Protein AF-A0AAJ3TV06-F1 (afdb_monomer_lite)

InterPro domains:
  IPR025948 HTH-like domain [PF13276] (5-54)

Sequence (63 aa):
MIVADTITELRQRCGTTYGGRRIRAALLADYDMNVNLKLVRSIMAEHGLHGLPHPPRRIPKLI

Foldseek 3Di:
DVLLVLLVVVCVVVDLADDLVNSCVCCCPVVVDNDDSVVSVVSCVVVVRDHDPPDPDPDDPPD

Organism: NCBI:txid220927

pLDDT: mean 78.13, std 8.58, range [57.41, 90.25]

Structure (mmCIF, N/CA/C/O backbone):
data_AF-A0AAJ3TV06-F1
#
_entry.id   AF-A0AAJ3TV06-F1
#
loop_
_atom_site.group_PDB
_atom_site.id
_atom_site.type_symbol
_atom_site.label_atom_id
_atom_site.label_alt_id
_atom_site.label_comp_id
_atom_site.label_asym_id
_atom_site.label_entity_id
_atom_site.label_seq_id
_atom_site.pdbx_PDB_ins_code
_atom_site.Cartn_x
_atom_site.Cartn_y
_atom_site.Cartn_z
_atom_site.occupancy
_atom_site.B_iso_or_equiv
_atom_site.auth_seq_id
_atom_site.auth_comp_id
_atom_site.auth_asym_id
_atom_site.auth_atom_id
_atom_site.pdbx_PDB_model_num
ATOM 1 N N . MET A 1 1 ? -12.403 5.913 -12.563 1.00 57.41 1 MET A N 1
ATOM 2 C CA . MET A 1 1 ? -10.955 6.237 -12.579 1.00 57.41 1 MET A CA 1
ATOM 3 C C . MET A 1 1 ? -10.230 4.911 -12.725 1.00 57.41 1 MET A C 1
ATOM 5 O O . MET A 1 1 ? -10.277 4.144 -11.780 1.00 57.41 1 MET A O 1
ATOM 9 N N . ILE A 1 2 ? -9.567 4.635 -13.853 1.00 78.56 2 ILE A N 1
ATOM 10 C CA . ILE A 1 2 ? -9.035 3.287 -14.161 1.00 78.56 2 ILE A CA 1
ATOM 11 C C . ILE A 1 2 ? -8.091 2.764 -13.059 1.00 78.56 2 ILE A C 1
ATOM 13 O O . ILE A 1 2 ? -8.180 1.615 -12.653 1.00 78.56 2 ILE A O 1
ATOM 17 N N . VAL A 1 3 ? -7.247 3.636 -12.495 1.00 77.19 3 VAL A N 1
ATOM 18 C CA . VAL A 1 3 ? -6.265 3.264 -11.458 1.00 77.19 3 VAL A CA 1
ATOM 19 C C . VAL A 1 3 ? -6.922 2.778 -10.158 1.00 77.19 3 VAL A C 1
ATOM 21 O O . VAL A 1 3 ? -6.389 1.891 -9.496 1.00 77.19 3 VAL A O 1
ATOM 24 N N . ALA A 1 4 ? -8.069 3.343 -9.773 1.00 78.88 4 ALA A N 1
ATOM 25 C CA . ALA A 1 4 ? -8.768 2.961 -8.546 1.00 78.88 4 ALA A CA 1
ATOM 26 C C . ALA A 1 4 ? -9.409 1.570 -8.666 1.00 78.88 4 ALA A C 1
ATOM 28 O O . ALA A 1 4 ? -9.336 0.760 -7.735 1.00 78.88 4 ALA A O 1
ATOM 29 N N . ASP A 1 5 ? -9.941 1.275 -9.851 1.00 81.88 5 ASP A N 1
ATOM 30 C CA . ASP A 1 5 ? -10.526 -0.021 -10.181 1.00 81.88 5 ASP A CA 1
ATOM 31 C C . ASP A 1 5 ? -9.434 -1.105 -10.163 1.00 81.88 5 ASP A C 1
ATOM 33 O O . ASP A 1 5 ? -9.576 -2.107 -9.462 1.00 81.88 5 ASP A O 1
ATOM 37 N N . THR A 1 6 ? -8.272 -0.841 -10.780 1.00 81.81 6 THR A N 1
ATOM 38 C CA . THR A 1 6 ? -7.117 -1.760 -10.758 1.00 81.81 6 THR A CA 1
ATOM 39 C C . THR A 1 6 ? -6.573 -1.992 -9.346 1.00 81.81 6 THR A C 1
ATOM 41 O O . THR A 1 6 ? -6.205 -3.112 -9.000 1.00 81.81 6 THR A O 1
ATOM 44 N N . ILE A 1 7 ? -6.529 -0.963 -8.489 1.00 79.12 7 ILE A N 1
ATOM 45 C CA . ILE A 1 7 ? -6.096 -1.112 -7.087 1.00 79.12 7 ILE A CA 1
ATOM 46 C C . ILE A 1 7 ? -7.048 -2.031 -6.315 1.00 79.12 7 ILE A C 1
ATOM 48 O O . ILE A 1 7 ? -6.598 -2.872 -5.529 1.00 79.12 7 ILE A O 1
ATOM 52 N N . THR A 1 8 ? -8.351 -1.872 -6.536 1.00 79.56 8 THR A N 1
ATOM 53 C CA . THR A 1 8 ? -9.389 -2.667 -5.873 1.00 79.56 8 THR A CA 1
ATOM 54 C C . THR A 1 8 ? -9.358 -4.113 -6.360 1.00 79.56 8 THR A C 1
ATOM 56 O O . THR A 1 8 ? -9.376 -5.035 -5.543 1.00 79.56 8 THR A O 1
ATOM 59 N N . GLU A 1 9 ? -9.207 -4.320 -7.667 1.00 83.38 9 GLU A N 1
ATOM 60 C CA . GLU A 1 9 ? -9.078 -5.638 -8.290 1.00 83.38 9 GLU A CA 1
ATOM 61 C C . GLU A 1 9 ? -7.811 -6.369 -7.821 1.00 83.38 9 GLU A C 1
ATOM 63 O O . GLU A 1 9 ? -7.875 -7.516 -7.373 1.00 83.38 9 GLU A O 1
ATOM 68 N N . LEU A 1 10 ? -6.659 -5.692 -7.818 1.00 80.25 10 LEU A N 1
ATOM 69 C CA . LEU A 1 10 ? -5.399 -6.264 -7.341 1.00 80.25 10 LEU A CA 1
ATOM 70 C C . LEU A 1 10 ? -5.487 -6.650 -5.858 1.00 80.25 10 LEU A C 1
ATOM 72 O O . LEU A 1 10 ? -4.957 -7.677 -5.432 1.00 80.25 10 LEU A O 1
ATOM 76 N N . ARG A 1 11 ? -6.210 -5.858 -5.061 1.00 76.31 11 ARG A N 1
ATOM 77 C CA . ARG A 1 11 ? -6.467 -6.160 -3.652 1.00 76.31 11 ARG A CA 1
ATOM 78 C C . ARG A 1 11 ? -7.404 -7.357 -3.468 1.00 76.31 11 ARG A C 1
ATOM 80 O O . ARG A 1 11 ? -7.171 -8.146 -2.554 1.00 76.31 11 ARG A O 1
ATOM 87 N N . GLN A 1 12 ? -8.428 -7.511 -4.304 1.00 78.00 12 GLN A N 1
ATOM 88 C CA . GLN A 1 12 ? -9.306 -8.687 -4.287 1.00 78.00 12 GLN A CA 1
ATOM 89 C C . GLN A 1 12 ? -8.542 -9.951 -4.694 1.00 78.00 12 GLN A C 1
ATOM 91 O O . GLN A 1 12 ? -8.645 -10.976 -4.023 1.00 78.00 12 GLN A O 1
ATOM 96 N N . ARG A 1 13 ? -7.704 -9.855 -5.730 1.00 78.44 13 ARG A N 1
ATOM 97 C CA . ARG A 1 13 ? -6.901 -10.966 -6.253 1.00 78.44 13 ARG A CA 1
ATOM 98 C C . ARG A 1 13 ? -5.812 -11.431 -5.283 1.00 78.44 13 ARG A C 1
ATOM 100 O O . ARG A 1 13 ? -5.552 -12.626 -5.184 1.00 78.44 13 ARG A O 1
ATOM 107 N N . CYS A 1 14 ? -5.174 -10.503 -4.568 1.00 66.44 14 CYS A N 1
ATOM 108 C CA . CYS A 1 14 ? -4.062 -10.803 -3.659 1.00 66.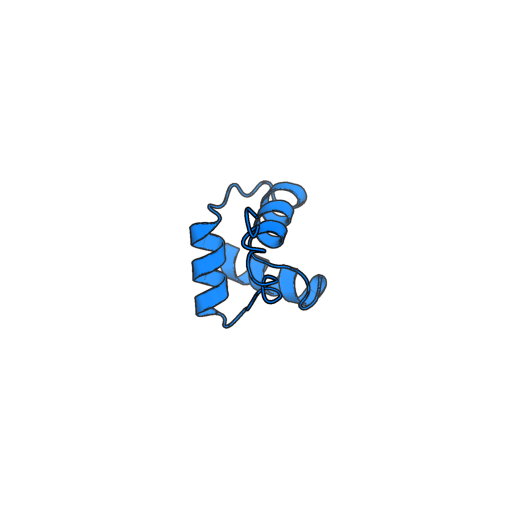44 14 CYS A CA 1
ATOM 109 C C . CYS A 1 14 ? -4.462 -10.918 -2.174 1.00 66.44 14 CYS A C 1
ATOM 111 O O . CYS A 1 14 ? -3.609 -11.210 -1.334 1.00 66.44 14 CYS A O 1
ATOM 113 N N . GLY A 1 15 ? -5.733 -10.683 -1.834 1.00 65.44 15 GLY A N 1
ATOM 114 C CA . GLY A 1 15 ? -6.242 -10.735 -0.464 1.00 65.44 15 GLY A CA 1
ATOM 115 C C . GLY A 1 15 ? -5.826 -9.546 0.416 1.00 65.44 15 GLY A C 1
ATOM 116 O O . GLY A 1 15 ? -5.104 -8.628 0.016 1.00 65.44 15 GLY A O 1
ATOM 117 N N . THR A 1 16 ? -6.282 -9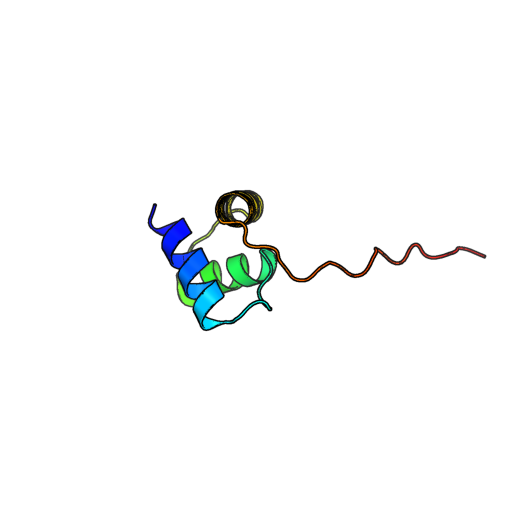.552 1.674 1.00 65.12 16 THR A N 1
ATOM 118 C CA . THR A 1 16 ? -6.104 -8.455 2.653 1.00 65.12 16 THR A CA 1
ATOM 119 C C . THR A 1 16 ? -4.644 -8.126 3.006 1.00 65.12 16 THR A C 1
ATOM 121 O O . THR A 1 16 ? -4.359 -7.146 3.698 1.00 65.12 16 THR A O 1
ATOM 124 N N . THR A 1 17 ? -3.695 -8.907 2.493 1.00 67.31 17 THR A N 1
ATOM 125 C CA . THR A 1 17 ? -2.264 -8.878 2.807 1.00 67.31 17 THR A CA 1
ATOM 126 C C . THR A 1 17 ? -1.487 -7.765 2.086 1.00 67.31 17 THR A C 1
ATOM 128 O O . THR A 1 17 ? -0.323 -7.499 2.412 1.00 67.31 17 THR A O 1
ATOM 131 N N . TYR A 1 18 ? -2.086 -7.099 1.095 1.00 71.00 18 TYR A N 1
ATOM 132 C CA . TYR A 1 18 ? -1.413 -6.079 0.283 1.00 71.00 18 TYR A CA 1
ATOM 133 C C . TYR A 1 18 ? -1.642 -4.660 0.821 1.00 71.00 18 TYR A C 1
ATOM 135 O O . TYR A 1 18 ? -2.680 -4.042 0.604 1.00 71.00 18 TYR A O 1
A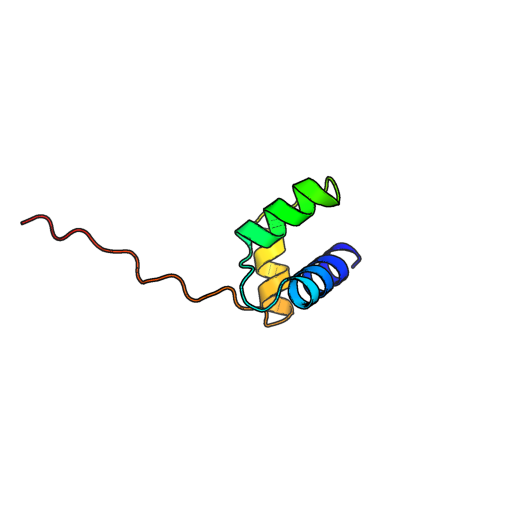TOM 143 N N . GLY A 1 19 ? -0.648 -4.113 1.527 1.00 79.06 19 GLY A N 1
ATOM 144 C CA . GLY A 1 19 ? -0.610 -2.689 1.881 1.00 79.06 19 GLY A CA 1
ATOM 145 C C . GLY A 1 19 ? -0.199 -1.797 0.700 1.00 79.06 19 GLY A C 1
ATOM 146 O O . GLY A 1 19 ? 0.339 -2.282 -0.294 1.00 79.06 19 GLY A O 1
ATOM 147 N N . GLY A 1 20 ? -0.349 -0.474 0.835 1.00 81.56 20 GLY A N 1
ATOM 148 C CA . GLY A 1 20 ? -0.112 0.473 -0.270 1.00 81.56 20 GLY A CA 1
ATOM 149 C C . GLY A 1 20 ? 1.279 0.420 -0.920 1.00 81.56 20 GLY A C 1
ATOM 150 O O . GLY A 1 20 ? 1.416 0.726 -2.098 1.00 81.56 20 GLY A O 1
ATOM 151 N N . ARG A 1 21 ? 2.320 -0.026 -0.198 1.00 83.88 21 ARG A N 1
ATOM 152 C CA . ARG A 1 21 ? 3.655 -0.255 -0.789 1.00 83.88 21 ARG A CA 1
ATOM 153 C C . ARG A 1 21 ? 3.673 -1.434 -1.763 1.00 83.88 21 ARG A C 1
ATOM 155 O O . ARG A 1 21 ? 4.306 -1.330 -2.805 1.00 83.88 21 ARG A O 1
ATOM 162 N N . ARG A 1 22 ? 2.980 -2.526 -1.430 1.00 84.19 22 ARG A N 1
ATOM 163 C CA . ARG A 1 22 ? 2.892 -3.712 -2.291 1.00 84.19 22 ARG A CA 1
ATOM 164 C C . ARG A 1 22 ? 2.005 -3.447 -3.502 1.00 84.19 22 ARG A C 1
ATOM 166 O O . ARG A 1 22 ? 2.375 -3.825 -4.599 1.00 84.19 22 ARG A O 1
ATOM 173 N N . ILE A 1 23 ? 0.906 -2.717 -3.309 1.00 83.81 23 ILE A N 1
ATOM 174 C CA . ILE A 1 23 ? 0.035 -2.276 -4.407 1.00 83.81 23 ILE A CA 1
ATOM 175 C C . ILE A 1 23 ? 0.816 -1.401 -5.391 1.00 83.81 23 ILE A C 1
ATOM 177 O O . ILE A 1 23 ? 0.787 -1.660 -6.584 1.00 83.81 23 ILE A O 1
ATOM 181 N N . ARG A 1 24 ? 1.589 -0.420 -4.903 1.00 87.62 24 ARG A N 1
ATOM 182 C CA . ARG A 1 24 ? 2.453 0.393 -5.773 1.00 87.62 24 ARG A CA 1
ATOM 183 C C . ARG A 1 24 ? 3.479 -0.452 -6.537 1.00 87.62 24 ARG A C 1
ATOM 185 O O 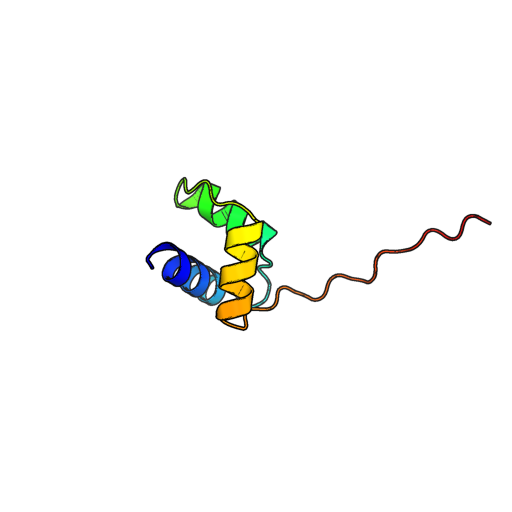. ARG A 1 24 ? 3.717 -0.184 -7.705 1.00 87.62 24 ARG A O 1
ATOM 192 N N . ALA A 1 25 ? 4.097 -1.431 -5.878 1.00 86.12 25 ALA A N 1
ATOM 193 C CA . ALA A 1 25 ? 5.073 -2.304 -6.523 1.00 86.12 25 ALA A CA 1
ATOM 194 C C . ALA A 1 25 ? 4.434 -3.167 -7.623 1.00 86.12 25 ALA A C 1
ATOM 196 O O . ALA A 1 25 ? 5.006 -3.272 -8.697 1.00 86.12 25 ALA A O 1
ATOM 197 N N . ALA A 1 26 ? 3.242 -3.717 -7.382 1.00 85.06 26 ALA A N 1
ATOM 198 C CA . ALA A 1 26 ? 2.510 -4.495 -8.378 1.00 85.06 26 ALA A CA 1
ATOM 199 C C . ALA A 1 26 ? 2.032 -3.628 -9.554 1.00 85.06 26 ALA A C 1
ATOM 201 O O . ALA A 1 26 ? 2.175 -4.015 -10.703 1.00 85.06 26 ALA A O 1
ATOM 202 N N . LEU A 1 27 ? 1.562 -2.403 -9.289 1.00 85.44 27 LEU A N 1
ATOM 203 C CA . LEU A 1 27 ? 1.214 -1.450 -10.351 1.00 85.44 27 LEU A CA 1
ATOM 204 C C . LEU A 1 27 ? 2.412 -1.103 -11.242 1.00 85.44 27 LEU A C 1
ATOM 206 O O . LEU A 1 27 ? 2.251 -0.958 -12.448 1.00 85.44 27 LEU A O 1
ATOM 210 N N . LEU A 1 28 ? 3.608 -0.996 -10.661 1.00 88.25 28 LEU A N 1
ATOM 211 C CA . LEU A 1 28 ? 4.826 -0.760 -11.429 1.00 88.25 28 LEU A CA 1
ATOM 212 C C . LEU A 1 28 ? 5.288 -2.015 -12.186 1.00 88.25 28 LEU A C 1
ATOM 214 O O . LEU A 1 28 ? 5.734 -1.900 -13.316 1.00 88.25 28 LEU A O 1
ATOM 218 N N . ALA A 1 29 ? 5.196 -3.199 -11.578 1.00 86.12 29 ALA A N 1
ATOM 219 C CA . ALA A 1 29 ? 5.705 -4.438 -12.165 1.00 86.12 29 ALA A CA 1
ATOM 220 C C . ALA A 1 29 ? 4.783 -5.025 -13.245 1.00 86.12 29 ALA A C 1
ATOM 222 O O . ALA A 1 29 ? 5.266 -5.453 -14.288 1.00 86.12 29 ALA A O 1
ATOM 223 N N . ASP A 1 30 ? 3.473 -5.039 -12.998 1.00 85.38 30 ASP A N 1
ATOM 224 C CA . ASP A 1 30 ? 2.493 -5.716 -13.855 1.00 85.38 30 ASP A CA 1
ATOM 225 C C . ASP A 1 30 ? 1.868 -4.769 -14.892 1.00 85.38 30 ASP A C 1
ATOM 227 O O . ASP A 1 30 ? 1.423 -5.216 -15.947 1.00 85.38 30 ASP A O 1
ATOM 231 N N . TYR A 1 31 ? 1.827 -3.462 -14.598 1.00 84.00 31 TYR A N 1
ATOM 232 C CA . TYR A 1 31 ? 1.127 -2.461 -15.416 1.00 84.00 31 TYR A CA 1
ATOM 233 C C . TYR A 1 31 ? 2.012 -1.283 -15.862 1.00 84.00 31 TYR A C 1
ATOM 235 O O . TYR A 1 31 ? 1.495 -0.364 -16.495 1.00 84.00 31 TYR A O 1
ATOM 243 N N . ASP A 1 32 ? 3.306 -1.268 -15.511 1.00 85.50 32 ASP A N 1
ATOM 244 C CA . ASP A 1 32 ? 4.254 -0.160 -15.760 1.00 85.50 32 ASP A CA 1
ATOM 245 C C . ASP A 1 32 ? 3.732 1.227 -15.308 1.00 85.50 32 ASP A C 1
ATOM 247 O O . ASP A 1 32 ? 4.111 2.288 -15.806 1.00 85.50 32 ASP A O 1
ATOM 251 N N . MET A 1 33 ? 2.826 1.248 -14.323 1.00 85.50 33 MET A N 1
ATOM 252 C CA . MET A 1 33 ? 2.203 2.477 -13.839 1.00 85.50 33 MET A CA 1
ATOM 253 C C . MET A 1 33 ? 3.033 3.102 -12.718 1.00 85.50 33 MET A C 1
ATOM 255 O O . MET A 1 33 ? 3.001 2.667 -11.560 1.00 85.50 33 MET A O 1
ATOM 259 N N . ASN A 1 34 ? 3.720 4.206 -13.021 1.00 86.31 34 ASN A N 1
ATOM 260 C CA . ASN A 1 34 ? 4.435 4.988 -12.013 1.00 86.31 34 ASN A CA 1
ATOM 261 C C . ASN A 1 34 ? 3.485 5.881 -11.195 1.00 86.31 34 ASN A C 1
ATOM 263 O O . ASN A 1 34 ? 3.342 7.082 -11.430 1.00 86.31 34 ASN A O 1
ATOM 267 N N . VAL A 1 35 ? 2.839 5.283 -10.196 1.00 84.12 35 VAL A N 1
ATOM 268 C CA . VAL A 1 35 ? 1.965 5.996 -9.259 1.00 84.12 35 VAL A CA 1
ATOM 269 C C . VAL A 1 35 ? 2.687 6.376 -7.967 1.00 84.12 35 VAL A C 1
ATOM 271 O O . VAL A 1 35 ? 3.487 5.623 -7.398 1.00 84.12 35 VAL A O 1
ATOM 274 N N . ASN A 1 36 ? 2.359 7.556 -7.438 1.00 90.25 36 ASN A N 1
ATOM 275 C CA . ASN A 1 36 ? 2.852 7.987 -6.135 1.00 90.25 36 ASN A C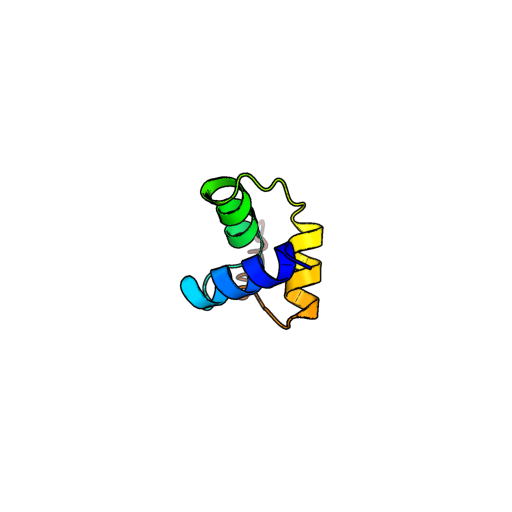A 1
ATOM 276 C C . ASN A 1 36 ? 2.196 7.159 -5.018 1.00 90.25 36 ASN A C 1
ATOM 278 O O . ASN A 1 36 ? 0.982 6.967 -4.989 1.00 90.25 36 ASN A O 1
ATOM 282 N N . LEU A 1 37 ? 2.985 6.747 -4.023 1.00 85.62 37 LEU A N 1
ATOM 283 C CA . LEU A 1 37 ? 2.478 6.049 -2.840 1.00 85.62 37 LEU A CA 1
ATOM 284 C C . LEU A 1 37 ? 1.413 6.863 -2.085 1.00 85.62 37 LEU A C 1
ATOM 286 O O . LEU A 1 37 ? 0.523 6.273 -1.477 1.00 85.62 37 LEU A O 1
ATOM 290 N N . LYS A 1 38 ? 1.490 8.201 -2.111 1.00 88.19 38 LYS A N 1
ATOM 291 C CA . LYS A 1 38 ? 0.450 9.062 -1.524 1.00 88.19 38 LYS A CA 1
ATOM 292 C C . LYS A 1 3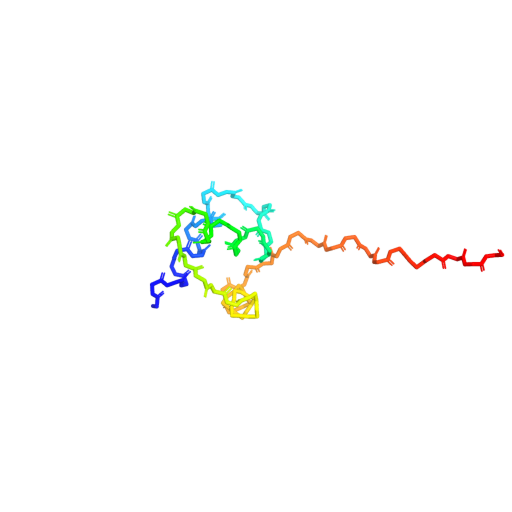8 ? -0.898 8.890 -2.228 1.00 88.19 38 LYS A C 1
ATOM 294 O O . LYS A 1 38 ? -1.900 8.741 -1.543 1.00 88.19 38 LYS A O 1
ATOM 299 N N . LEU A 1 39 ? -0.899 8.846 -3.562 1.00 87.94 39 LEU A N 1
ATOM 300 C CA . LEU A 1 39 ? -2.108 8.639 -4.360 1.00 87.94 39 LEU A CA 1
ATOM 301 C C . LEU A 1 39 ? -2.707 7.259 -4.082 1.00 87.94 39 LEU A C 1
ATOM 303 O O . LEU A 1 39 ? -3.887 7.160 -3.777 1.00 87.94 39 LEU A O 1
ATOM 307 N N . VAL A 1 40 ? -1.870 6.215 -4.068 1.00 85.62 40 VAL A N 1
ATOM 308 C CA . VAL A 1 40 ? -2.302 4.854 -3.705 1.00 85.62 40 VAL A CA 1
ATOM 309 C C . VAL A 1 40 ? -2.945 4.837 -2.317 1.00 85.62 40 VAL A C 1
ATOM 311 O O . VAL A 1 40 ? -3.984 4.219 -2.133 1.00 85.62 40 VAL A O 1
ATOM 314 N N . ARG A 1 41 ? -2.360 5.534 -1.335 1.00 85.25 41 ARG A N 1
ATOM 315 C CA . ARG A 1 41 ? -2.931 5.631 0.018 1.00 85.25 41 ARG A CA 1
ATOM 316 C C . ARG A 1 41 ? -4.242 6.417 0.066 1.00 85.25 41 ARG A C 1
ATOM 318 O O . ARG A 1 41 ? -5.100 6.016 0.839 1.00 85.25 41 ARG A O 1
ATOM 325 N N . SER A 1 42 ? -4.382 7.491 -0.715 1.00 85.69 42 SER A N 1
ATOM 326 C CA . SER A 1 42 ? -5.635 8.260 -0.808 1.00 85.69 42 SER A CA 1
ATOM 327 C C . SER A 1 42 ? -6.752 7.388 -1.361 1.00 85.69 42 SER A C 1
ATOM 329 O O . SER A 1 42 ? -7.755 7.198 -0.691 1.00 85.69 42 SER A O 1
ATOM 331 N N . ILE A 1 43 ? -6.502 6.732 -2.497 1.00 85.94 43 ILE A N 1
ATOM 332 C CA . ILE A 1 43 ? -7.446 5.802 -3.125 1.00 85.94 43 ILE A CA 1
ATOM 333 C C . ILE A 1 43 ? -7.789 4.665 -2.154 1.00 85.94 43 ILE A C 1
ATOM 335 O O . ILE A 1 43 ? -8.952 4.366 -1.918 1.00 85.94 43 ILE A O 1
ATOM 339 N N . MET A 1 44 ? -6.791 4.055 -1.506 1.00 83.94 44 MET A N 1
ATOM 340 C CA . MET A 1 44 ? -7.054 3.029 -0.495 1.00 83.94 44 MET A CA 1
ATOM 341 C C . MET A 1 44 ? -7.928 3.547 0.656 1.00 83.94 44 MET A C 1
ATOM 343 O O . MET A 1 44 ? -8.821 2.829 1.088 1.00 83.94 44 MET A O 1
ATOM 347 N N . ALA A 1 45 ? -7.696 4.766 1.148 1.00 83.38 45 ALA A N 1
ATOM 348 C CA . ALA A 1 45 ? -8.499 5.356 2.216 1.00 83.38 45 ALA A CA 1
ATOM 349 C C . ALA A 1 45 ? -9.937 5.656 1.759 1.00 83.38 45 ALA A C 1
ATOM 351 O O . ALA A 1 45 ? -10.873 5.342 2.489 1.00 83.38 45 ALA A O 1
ATOM 352 N N . GLU A 1 46 ? -10.109 6.192 0.549 1.00 86.06 46 GLU A N 1
ATOM 353 C CA . GLU A 1 46 ? -11.412 6.460 -0.078 1.00 86.06 46 GLU A CA 1
ATOM 354 C C . GLU A 1 46 ? -12.242 5.178 -0.242 1.00 86.06 46 GLU A C 1
ATOM 356 O O . GLU A 1 46 ? -13.446 5.181 -0.003 1.00 86.06 46 GLU A O 1
ATOM 361 N N . HIS A 1 47 ? -11.592 4.059 -0.566 1.00 79.50 47 HIS A N 1
ATOM 362 C CA . HIS A 1 47 ? -12.234 2.750 -0.710 1.00 79.50 47 HIS A CA 1
ATOM 363 C C . HIS A 1 47 ? -12.288 1.926 0.593 1.00 79.50 47 HIS A C 1
ATOM 365 O O . HIS A 1 47 ? -12.630 0.743 0.556 1.00 79.50 47 HIS A O 1
ATOM 371 N N . GLY A 1 48 ? -11.925 2.499 1.749 1.00 78.06 48 GLY A N 1
ATOM 372 C CA . GLY A 1 48 ? -11.920 1.786 3.039 1.00 78.06 48 GLY A CA 1
ATOM 373 C C . GLY A 1 48 ? -10.923 0.618 3.116 1.00 78.06 48 GLY A C 1
ATOM 374 O O . GLY A 1 48 ? -11.027 -0.267 3.969 1.00 78.06 48 GLY A O 1
ATOM 375 N N . LEU A 1 49 ? -9.940 0.583 2.215 1.00 76.19 49 LEU A N 1
ATOM 376 C CA . LEU A 1 49 ? -8.921 -0.453 2.134 1.00 76.19 49 LEU A CA 1
ATOM 377 C C . LEU A 1 49 ? -7.797 -0.153 3.125 1.00 76.19 49 LEU A C 1
ATOM 379 O O . LEU A 1 49 ? -6.899 0.653 2.879 1.00 76.19 49 LEU A O 1
ATOM 383 N N . HIS A 1 50 ? -7.778 -0.877 4.238 1.00 69.38 50 HIS A N 1
ATOM 384 C CA . HIS A 1 50 ? -6.676 -0.798 5.190 1.00 69.38 50 HIS A CA 1
ATOM 385 C C . HIS A 1 50 ? -5.592 -1.831 4.857 1.00 69.38 50 HIS A C 1
ATOM 387 O O . HIS A 1 50 ? -5.858 -3.000 4.566 1.00 69.38 50 HIS A O 1
ATOM 393 N N . GLY A 1 51 ? -4.329 -1.399 4.845 1.00 68.31 51 GLY A N 1
ATOM 394 C CA . GLY A 1 51 ? -3.203 -2.334 4.872 1.00 68.31 51 GLY A CA 1
ATOM 395 C C . GLY A 1 51 ? -3.151 -3.066 6.214 1.00 68.31 51 GLY A C 1
ATOM 396 O O . GLY A 1 51 ? -3.733 -2.592 7.187 1.00 68.31 51 GLY A O 1
ATOM 397 N N . LEU A 1 52 ? -2.425 -4.188 6.274 1.00 64.69 52 LEU A N 1
ATOM 398 C CA . LEU A 1 52 ? -2.102 -4.838 7.548 1.00 64.69 52 LEU A CA 1
ATOM 399 C C . LEU A 1 52 ? -1.623 -3.784 8.565 1.00 64.69 52 LEU A C 1
ATOM 401 O O . LEU A 1 52 ? -0.802 -2.930 8.190 1.00 64.69 52 LEU A O 1
ATOM 405 N N . PRO A 1 53 ? -2.127 -3.816 9.813 1.00 60.81 53 PRO A N 1
ATOM 406 C CA . PRO A 1 53 ? -1.675 -2.900 10.847 1.00 60.81 53 PRO A CA 1
ATOM 407 C C . PRO A 1 53 ? -0.153 -3.000 10.945 1.00 60.81 53 PRO A C 1
ATOM 409 O O . PRO A 1 53 ? 0.407 -4.094 11.024 1.00 60.81 53 PRO A O 1
ATOM 412 N N . HIS A 1 54 ? 0.532 -1.854 10.865 1.00 58.69 54 HIS A N 1
ATOM 413 C CA . HIS A 1 54 ? 1.972 -1.851 11.092 1.00 58.69 54 HIS A CA 1
ATOM 414 C C . HIS A 1 54 ? 2.204 -2.318 12.529 1.00 58.69 54 HIS A C 1
ATOM 416 O O . HIS A 1 54 ? 1.571 -1.762 13.433 1.00 58.69 54 HIS A O 1
ATOM 422 N N . PRO A 1 55 ? 3.119 -3.274 12.770 1.00 63.59 55 PRO A N 1
ATOM 423 C CA . PRO A 1 55 ? 3.595 -3.484 14.122 1.00 63.59 55 PRO A CA 1
ATOM 424 C C . PRO A 1 55 ? 4.100 -2.134 14.652 1.00 63.59 55 PRO A C 1
ATOM 426 O O . PRO A 1 55 ? 4.757 -1.398 13.897 1.00 63.59 55 PRO A O 1
ATOM 429 N N . PRO A 1 56 ? 3.749 -1.764 15.897 1.00 61.06 56 PRO A N 1
ATOM 430 C CA . PRO A 1 56 ? 4.160 -0.495 16.471 1.00 61.06 56 PRO A CA 1
ATOM 431 C C . PRO A 1 56 ? 5.669 -0.361 16.313 1.00 61.06 56 PRO A C 1
ATOM 433 O O . PRO A 1 56 ? 6.422 -1.308 16.556 1.00 61.06 56 PRO A O 1
ATOM 436 N N . ARG A 1 57 ? 6.099 0.805 15.820 1.00 66.31 57 ARG A N 1
ATOM 437 C CA . ARG A 1 57 ? 7.507 1.108 15.569 1.00 66.31 57 ARG A CA 1
ATOM 438 C C . ARG A 1 57 ? 8.266 0.782 16.853 1.00 66.31 57 ARG A C 1
ATOM 440 O O . ARG A 1 57 ? 8.014 1.410 17.876 1.00 66.31 57 ARG A O 1
ATOM 447 N N . ARG A 1 58 ? 9.129 -0.238 16.817 1.00 69.69 58 ARG A N 1
ATOM 448 C CA . ARG A 1 58 ? 9.912 -0.654 17.982 1.00 69.69 58 ARG A CA 1
ATOM 449 C C . ARG A 1 58 ? 10.797 0.533 18.348 1.00 69.69 58 ARG A C 1
ATOM 451 O O . ARG A 1 58 ? 11.738 0.828 17.620 1.00 69.69 58 ARG A O 1
ATOM 458 N N . ILE A 1 59 ? 10.433 1.263 19.398 1.00 77.00 59 ILE A N 1
ATOM 459 C CA . ILE A 1 59 ? 11.259 2.337 19.945 1.00 77.00 59 ILE A CA 1
ATOM 460 C C . ILE A 1 59 ? 12.415 1.616 20.641 1.00 77.00 59 ILE A C 1
ATOM 462 O O . ILE A 1 59 ? 12.155 0.896 21.611 1.00 77.00 59 ILE A O 1
ATOM 466 N N . PRO A 1 60 ? 13.659 1.692 20.132 1.00 77.00 60 PRO A N 1
ATOM 467 C CA . PRO A 1 60 ? 14.778 1.105 20.845 1.00 77.00 60 PRO A CA 1
ATOM 468 C C . PRO A 1 60 ? 14.893 1.827 22.189 1.00 77.00 60 PRO A C 1
ATOM 470 O O . PRO A 1 60 ? 15.077 3.042 22.232 1.00 77.00 60 PRO A O 1
ATOM 473 N N . LYS A 1 61 ? 14.736 1.085 23.290 1.00 71.12 61 LYS A N 1
ATOM 474 C CA . LYS A 1 61 ? 15.169 1.564 24.601 1.00 71.12 61 LYS A CA 1
ATOM 475 C C . LYS A 1 61 ? 16.694 1.585 24.547 1.00 71.12 61 LYS A C 1
ATOM 477 O O . LYS A 1 61 ? 17.303 0.521 24.599 1.00 71.12 61 LYS A O 1
ATOM 482 N N . LEU A 1 62 ? 17.287 2.763 24.357 1.00 77.94 62 LEU A N 1
ATOM 483 C CA . LEU A 1 62 ? 18.681 2.962 24.736 1.00 77.94 62 LEU A CA 1
ATOM 484 C C . LEU A 1 62 ? 18.721 2.861 26.266 1.00 77.94 62 LEU A C 1
ATOM 486 O O . LEU A 1 62 ? 18.093 3.672 26.945 1.00 77.94 62 LEU A O 1
ATOM 490 N N . ILE A 1 63 ? 19.352 1.799 26.761 1.00 67.25 63 ILE A N 1
ATOM 491 C CA . ILE A 1 63 ? 19.747 1.607 28.160 1.00 67.25 63 ILE A CA 1
ATOM 492 C C . ILE A 1 63 ? 21.248 1.856 28.204 1.00 67.25 63 ILE A C 1
ATOM 494 O O . ILE A 1 63 ? 21.920 1.360 27.268 1.00 67.25 63 ILE A O 1
#

Secondary structure (DSSP, 8-state):
-HHHHHHHHHHHHH-TT--HHHHHHHHHHHH-----HHHHHHHHHHTT----PPPP-------

Radius of gyration: 13.82 Å; chains: 1; bounding box: 32×20×44 Å